Protein AF-A0A659UDU0-F1 (afdb_monomer_lite)

Sequence (108 aa):
TPIWVFDALGISHSFKQGLAITVGGIAGVACFVGIALLAHRRLFDARIRNTSAPGDIAILLLLWLQLTLGLSTIFVSLGHMDGHEMVKFMNWAQGILTLQPAAAAYVA

Radius of gyration: 18.27 Å; chains: 1; bounding box: 45×29×44 Å

pLDDT: mean 84.99, std 10.26, range [52.53, 96.44]

Secondary structure (DSSP, 8-state):
--HHHHHHTT--HHHHHHHIIIIIHHHHHHHHHHHHHHHHHHHH-HHHHTT--HHHHHHHHHHHHHHHHHHHHHHHHHH-TTSHHHHHHHHHHHHHHTT-TTGGGG--

Structure (mmCIF, N/CA/C/O backbone):
data_AF-A0A659UDU0-F1
#
_entry.id   AF-A0A659UDU0-F1
#
loop_
_atom_site.group_PDB
_atom_site.id
_atom_site.type_symbol
_atom_site.label_atom_id
_atom_site.label_alt_id
_atom_site.label_comp_id
_atom_site.label_asym_id
_atom_site.label_entity_id
_atom_site.label_seq_id
_atom_site.pdbx_PDB_ins_code
_atom_site.Cartn_x
_atom_site.Cartn_y
_atom_site.Cartn_z
_atom_site.occupancy
_atom_site.B_iso_or_equiv
_atom_site.auth_seq_id
_atom_site.auth_comp_id
_atom_site.auth_asym_id
_atom_site.auth_atom_id
_atom_site.pdbx_PDB_model_num
ATOM 1 N N . THR A 1 1 ? 13.989 -1.019 -4.941 1.00 52.53 1 THR A N 1
ATOM 2 C CA . THR A 1 1 ? 15.219 -1.822 -5.108 1.00 52.53 1 THR A CA 1
ATOM 3 C C . THR A 1 1 ? 16.101 -1.192 -6.173 1.00 52.53 1 THR A C 1
ATOM 5 O O . THR A 1 1 ? 15.521 -0.683 -7.126 1.00 52.53 1 THR A O 1
ATOM 8 N N . PRO A 1 2 ? 17.441 -1.218 -6.062 1.00 60.62 2 PRO A N 1
ATOM 9 C CA . PRO A 1 2 ? 18.314 -0.587 -7.055 1.00 60.62 2 PRO A CA 1
ATOM 10 C C . PRO A 1 2 ? 18.115 -1.227 -8.434 1.00 60.62 2 PRO A C 1
ATOM 12 O O . PRO A 1 2 ? 18.066 -2.452 -8.532 1.00 60.62 2 PRO A O 1
ATOM 15 N N . ILE A 1 3 ? 17.956 -0.411 -9.477 1.00 63.97 3 ILE A N 1
ATOM 16 C CA . ILE A 1 3 ? 17.634 -0.879 -10.840 1.00 63.97 3 ILE A CA 1
ATOM 17 C C . ILE A 1 3 ? 18.787 -1.723 -11.407 1.00 63.97 3 ILE A C 1
ATOM 19 O O . ILE A 1 3 ? 18.560 -2.838 -11.872 1.00 63.97 3 ILE A O 1
ATOM 23 N N . TRP A 1 4 ? 20.027 -1.271 -11.187 1.00 65.38 4 TRP A N 1
ATOM 24 C CA . TRP A 1 4 ? 21.254 -1.926 -11.653 1.00 65.38 4 TRP A CA 1
ATOM 25 C C . TRP A 1 4 ? 21.413 -3.383 -11.193 1.00 65.38 4 TRP A C 1
ATOM 27 O O . TRP A 1 4 ? 21.969 -4.193 -11.927 1.00 65.38 4 TRP A O 1
ATOM 37 N N . VAL A 1 5 ? 20.908 -3.744 -10.005 1.00 63.19 5 VAL A N 1
ATOM 38 C CA . VAL A 1 5 ? 21.003 -5.122 -9.481 1.00 63.19 5 VAL A CA 1
ATOM 39 C C . VAL A 1 5 ? 20.197 -6.088 -10.344 1.00 63.19 5 VAL A C 1
ATOM 41 O O . VAL A 1 5 ? 20.579 -7.239 -10.509 1.00 63.19 5 VAL A O 1
ATOM 44 N N . PHE A 1 6 ? 19.073 -5.638 -10.894 1.00 60.75 6 PHE A N 1
ATOM 45 C CA . PHE A 1 6 ? 18.176 -6.504 -11.655 1.00 60.75 6 PHE A CA 1
ATOM 46 C C . PHE A 1 6 ? 18.497 -6.532 -13.138 1.00 60.75 6 PHE A C 1
ATOM 48 O O . PHE A 1 6 ? 18.375 -7.598 -13.739 1.00 60.75 6 PHE A O 1
ATOM 55 N N . ASP A 1 7 ? 18.997 -5.420 -13.676 1.00 61.19 7 ASP A N 1
ATOM 56 C CA . ASP A 1 7 ? 19.595 -5.393 -15.010 1.00 61.19 7 ASP A CA 1
ATOM 57 C C . ASP A 1 7 ? 20.815 -6.322 -15.069 1.00 61.19 7 ASP A C 1
ATOM 59 O O . ASP A 1 7 ? 20.949 -7.109 -16.003 1.00 61.19 7 ASP A O 1
ATOM 63 N N . ALA A 1 8 ? 21.645 -6.334 -14.017 1.00 61.56 8 ALA A N 1
ATOM 64 C CA . ALA A 1 8 ? 22.782 -7.249 -13.899 1.00 61.56 8 ALA A CA 1
ATOM 65 C C . ALA A 1 8 ? 22.374 -8.732 -13.775 1.00 61.56 8 ALA A C 1
ATOM 67 O O . ALA A 1 8 ? 23.147 -9.612 -14.146 1.00 61.56 8 ALA A O 1
ATOM 68 N N . LEU A 1 9 ? 21.168 -9.016 -13.269 1.00 60.38 9 LEU A N 1
ATOM 69 C CA . LEU A 1 9 ? 20.610 -10.369 -13.145 1.00 60.38 9 LEU A CA 1
ATOM 70 C C . LEU A 1 9 ? 19.769 -10.794 -14.364 1.00 60.38 9 LEU A C 1
ATOM 72 O O . LEU A 1 9 ? 19.220 -11.894 -14.363 1.00 60.38 9 LEU A O 1
ATOM 76 N N . GLY A 1 10 ? 19.637 -9.942 -15.389 1.00 61.75 10 GLY A N 1
ATOM 77 C CA . GLY A 1 10 ? 18.852 -10.232 -16.594 1.00 61.75 10 GLY A CA 1
ATOM 78 C C . GLY A 1 10 ? 17.335 -10.287 -16.367 1.00 61.75 10 GLY A C 1
ATOM 79 O O . GLY A 1 10 ? 16.605 -10.849 -17.184 1.00 61.75 10 GLY A O 1
ATOM 80 N N . ILE A 1 11 ? 16.836 -9.726 -15.261 1.00 69.12 11 ILE A N 1
ATOM 81 C CA . ILE A 1 11 ? 15.405 -9.725 -14.939 1.00 69.12 11 ILE A CA 1
ATOM 82 C C . ILE A 1 11 ? 14.753 -8.518 -15.611 1.00 69.12 11 ILE A C 1
ATOM 84 O O . ILE A 1 11 ? 14.918 -7.385 -15.160 1.00 69.12 11 ILE A O 1
ATOM 88 N N . SER A 1 12 ? 13.961 -8.770 -16.654 1.00 71.81 12 SER A N 1
ATOM 89 C CA . SER A 1 12 ? 13.251 -7.715 -17.380 1.00 71.81 12 SER A CA 1
ATOM 90 C C . SER A 1 12 ? 12.249 -6.964 -16.493 1.00 71.81 12 SER A C 1
ATOM 92 O O . SER A 1 12 ? 11.578 -7.534 -15.623 1.00 71.81 12 SER A O 1
ATOM 94 N N . HIS A 1 13 ? 12.105 -5.661 -16.743 1.00 69.94 13 HIS A N 1
ATOM 95 C CA . HIS A 1 13 ? 11.124 -4.809 -16.066 1.00 69.94 13 HIS A CA 1
ATOM 96 C C . HIS A 1 13 ? 9.688 -5.324 -16.246 1.00 69.94 13 HIS A C 1
ATOM 98 O O . HIS A 1 13 ? 8.924 -5.361 -15.280 1.00 69.94 13 HIS A O 1
ATOM 104 N N . SER A 1 14 ? 9.354 -5.830 -17.436 1.00 71.38 14 SER A N 1
ATOM 105 C CA . SER A 1 14 ? 8.048 -6.427 -17.730 1.00 71.38 14 SER A CA 1
ATOM 106 C C . SER A 1 14 ? 7.756 -7.672 -16.886 1.00 71.38 14 SER A C 1
ATOM 108 O O . SER A 1 14 ? 6.623 -7.851 -16.442 1.00 71.38 14 SER A O 1
ATOM 110 N N . PHE A 1 15 ? 8.762 -8.506 -16.587 1.00 76.50 15 PHE A N 1
ATOM 111 C CA . PHE A 1 15 ? 8.577 -9.667 -15.708 1.00 76.50 15 PHE A CA 1
ATOM 112 C C . PHE A 1 15 ? 8.228 -9.246 -14.276 1.00 76.50 15 PHE A C 1
ATOM 114 O O . PHE A 1 15 ? 7.283 -9.765 -13.678 1.00 76.50 15 PHE A O 1
ATOM 121 N N . LYS A 1 16 ? 8.940 -8.253 -13.733 1.00 71.25 16 LYS A N 1
ATOM 122 C CA . LYS A 1 16 ? 8.636 -7.712 -12.400 1.00 71.25 16 LYS A CA 1
ATOM 123 C C . LYS A 1 16 ? 7.262 -7.074 -12.327 1.00 71.25 16 LYS A C 1
ATOM 125 O O . LYS A 1 16 ? 6.553 -7.282 -11.346 1.00 71.25 16 LYS A O 1
ATOM 130 N N . GLN A 1 17 ? 6.904 -6.298 -13.344 1.00 74.81 17 GLN A N 1
ATOM 131 C CA . GLN A 1 17 ? 5.606 -5.648 -13.403 1.00 74.81 17 GLN A CA 1
ATOM 132 C C . GLN A 1 17 ? 4.480 -6.684 -13.485 1.00 74.81 17 GLN A C 1
ATOM 134 O O . GLN A 1 17 ? 3.510 -6.580 -12.740 1.00 74.81 17 GLN A O 1
ATOM 139 N N . GLY A 1 18 ? 4.639 -7.735 -14.295 1.00 81.69 18 GLY A N 1
ATOM 140 C CA . GLY A 1 18 ? 3.679 -8.839 -14.367 1.00 81.69 18 GLY A CA 1
ATOM 141 C C . GLY A 1 18 ? 3.502 -9.568 -13.030 1.00 81.69 18 GLY A C 1
ATOM 142 O O . GLY A 1 18 ? 2.372 -9.843 -12.616 1.00 81.69 18 GLY A O 1
ATOM 143 N N . LEU A 1 19 ? 4.599 -9.819 -12.308 1.00 85.31 19 LEU A N 1
ATOM 144 C CA . LEU A 1 19 ? 4.551 -10.421 -10.973 1.00 85.31 19 LEU A CA 1
ATOM 145 C C . LEU A 1 19 ? 3.860 -9.500 -9.959 1.00 85.31 19 LEU A C 1
ATOM 147 O O . LEU A 1 19 ? 3.011 -9.964 -9.198 1.00 85.31 19 LEU A O 1
ATOM 151 N N . ALA A 1 20 ? 4.179 -8.204 -9.972 1.00 84.00 20 ALA A N 1
ATOM 152 C CA . ALA A 1 20 ? 3.568 -7.213 -9.090 1.00 84.00 20 ALA A CA 1
ATOM 153 C C . ALA A 1 20 ? 2.057 -7.081 -9.332 1.00 84.00 20 ALA A C 1
ATOM 155 O O . ALA A 1 20 ? 1.289 -7.079 -8.374 1.00 84.00 20 ALA A O 1
ATOM 156 N N . ILE A 1 21 ? 1.623 -7.043 -10.594 1.00 86.44 21 ILE A N 1
ATOM 157 C CA . ILE A 1 21 ? 0.202 -6.985 -10.956 1.00 86.44 21 ILE A CA 1
ATOM 158 C C . ILE A 1 21 ? -0.524 -8.254 -10.503 1.00 86.44 21 ILE A C 1
ATOM 160 O O . ILE A 1 21 ? -1.585 -8.170 -9.893 1.00 86.44 21 ILE A O 1
ATOM 164 N N . THR A 1 22 ? 0.049 -9.431 -10.762 1.00 88.19 22 THR A N 1
ATOM 165 C CA . THR A 1 22 ? -0.640 -10.701 -10.499 1.00 88.19 22 THR A CA 1
ATOM 166 C C . THR A 1 22 ? -0.671 -11.020 -9.006 1.00 88.19 22 THR A C 1
ATOM 168 O O . THR A 1 22 ? -1.739 -11.129 -8.406 1.00 88.19 22 THR A O 1
ATOM 171 N N . VAL A 1 23 ? 0.503 -11.142 -8.380 1.00 91.19 23 VAL A N 1
ATOM 172 C CA . VAL A 1 23 ? 0.614 -11.526 -6.966 1.00 91.19 23 VAL A CA 1
ATOM 173 C C . VAL A 1 23 ? 0.130 -10.389 -6.071 1.00 91.19 23 VAL A C 1
ATOM 175 O O . VAL A 1 23 ? -0.651 -10.620 -5.147 1.00 91.19 23 VAL A O 1
ATOM 178 N N . GLY A 1 24 ? 0.549 -9.156 -6.369 1.00 89.31 24 GLY A N 1
ATOM 179 C CA . GLY A 1 24 ? 0.113 -7.9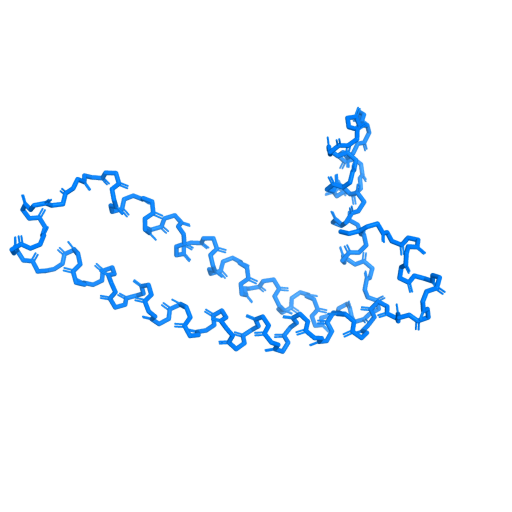71 -5.633 1.00 89.31 24 GLY A CA 1
ATOM 180 C C . GLY A 1 24 ? -1.378 -7.693 -5.810 1.00 89.31 24 GLY A C 1
ATOM 181 O O . GLY A 1 24 ? -2.037 -7.355 -4.832 1.00 89.31 24 GLY A O 1
ATOM 182 N N . GLY A 1 25 ? -1.939 -7.917 -7.002 1.00 90.19 25 GLY A N 1
ATOM 183 C CA . GLY A 1 25 ? -3.376 -7.792 -7.250 1.00 90.19 25 GLY A CA 1
ATOM 184 C C . GLY A 1 25 ? -4.203 -8.793 -6.443 1.00 90.19 25 GLY A C 1
ATOM 185 O O . GLY A 1 25 ? -5.125 -8.388 -5.737 1.00 90.19 25 GLY A O 1
ATOM 186 N N . ILE A 1 26 ? -3.84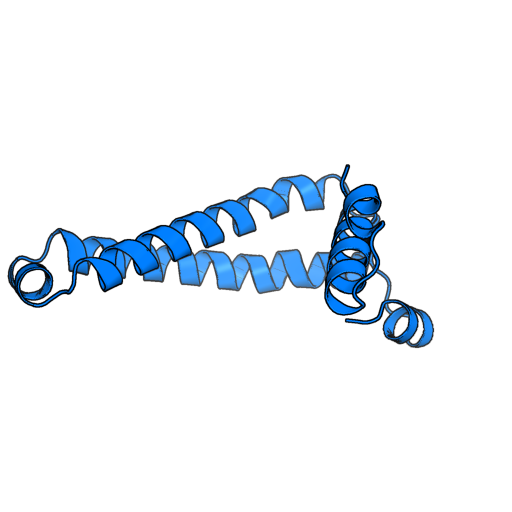8 -10.085 -6.468 1.00 93.94 26 ILE A N 1
ATOM 187 C CA . ILE A 1 26 ? -4.553 -11.126 -5.693 1.00 93.94 26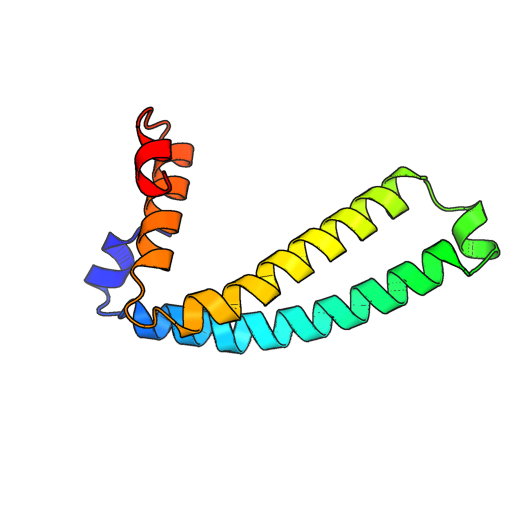 ILE A CA 1
ATOM 188 C C . ILE A 1 26 ? -4.494 -10.819 -4.191 1.00 93.94 26 ILE A C 1
ATOM 190 O O . ILE A 1 26 ? -5.525 -10.807 -3.513 1.00 93.94 26 ILE A O 1
ATOM 194 N N . ALA A 1 27 ? -3.297 -10.531 -3.670 1.00 93.75 27 ALA A N 1
ATOM 195 C CA . ALA A 1 27 ? -3.119 -10.180 -2.264 1.00 93.75 27 ALA A CA 1
ATOM 196 C C . ALA A 1 27 ? -3.869 -8.888 -1.896 1.00 93.75 27 ALA A C 1
ATOM 198 O O . ALA A 1 27 ? -4.487 -8.808 -0.833 1.00 93.75 27 ALA A O 1
ATOM 199 N N . GLY A 1 28 ? -3.862 -7.893 -2.785 1.00 93.50 28 GLY A N 1
ATOM 200 C CA . GLY A 1 28 ? -4.555 -6.625 -2.602 1.00 93.50 28 GLY A CA 1
ATOM 201 C C . GLY A 1 28 ? -6.074 -6.784 -2.542 1.00 93.50 28 GLY A C 1
ATOM 202 O O . GLY A 1 28 ? -6.700 -6.217 -1.652 1.00 93.50 28 GLY A O 1
ATOM 203 N N . VAL A 1 29 ? -6.671 -7.614 -3.403 1.00 94.19 29 VAL A N 1
ATOM 204 C CA . VAL A 1 29 ? -8.114 -7.916 -3.362 1.00 94.19 29 VAL A CA 1
ATOM 205 C C . VAL A 1 29 ? -8.494 -8.645 -2.071 1.00 94.19 29 VAL A C 1
ATOM 207 O O . VAL A 1 29 ? -9.467 -8.265 -1.419 1.00 94.19 29 VAL A O 1
ATOM 210 N N . ALA A 1 30 ? -7.712 -9.645 -1.650 1.00 96.12 30 ALA A N 1
ATOM 211 C CA . ALA A 1 30 ? -7.946 -10.333 -0.379 1.00 96.12 30 ALA A CA 1
ATOM 212 C C . ALA A 1 30 ? -7.877 -9.360 0.816 1.00 96.12 30 ALA A C 1
ATOM 214 O O . ALA A 1 30 ? -8.745 -9.374 1.692 1.00 96.12 30 ALA A O 1
ATOM 215 N N . CYS A 1 31 ? -6.884 -8.464 0.818 1.00 95.38 31 CYS A N 1
ATOM 216 C CA . CYS A 1 31 ? -6.744 -7.411 1.821 1.00 95.38 31 CYS A CA 1
ATOM 217 C C . CYS A 1 31 ? -7.930 -6.433 1.795 1.00 95.38 31 CYS A C 1
ATOM 219 O O . CYS A 1 31 ? -8.448 -6.063 2.847 1.00 95.38 31 CYS A O 1
ATOM 221 N N . PHE A 1 32 ? -8.417 -6.065 0.607 1.00 94.88 32 PHE A N 1
ATOM 222 C CA . PHE A 1 32 ? -9.526 -5.126 0.438 1.00 94.88 32 PHE A CA 1
ATOM 223 C C . PHE A 1 32 ? -10.810 -5.664 1.064 1.00 94.88 32 PHE A C 1
ATOM 225 O O . PHE A 1 32 ? -11.468 -4.958 1.830 1.00 94.88 32 PHE A O 1
ATOM 232 N N . VAL A 1 33 ? -11.126 -6.935 0.805 1.00 96.44 33 VAL A N 1
ATOM 233 C CA . VAL A 1 33 ? -12.265 -7.619 1.430 1.00 96.44 33 VAL A CA 1
ATOM 234 C C . VAL A 1 33 ? -12.091 -7.674 2.951 1.00 96.44 33 VAL A C 1
ATOM 236 O O . VAL A 1 33 ? -13.019 -7.340 3.688 1.00 96.44 33 VAL A O 1
ATOM 239 N N . GLY A 1 34 ? -10.898 -8.027 3.439 1.00 96.06 34 GLY A N 1
ATOM 240 C CA . GLY A 1 34 ? -10.603 -8.074 4.873 1.00 96.06 34 GLY A CA 1
ATOM 241 C C . GLY A 1 34 ? -10.793 -6.725 5.574 1.00 96.06 34 GLY A C 1
ATOM 242 O O . GLY A 1 34 ? -11.462 -6.653 6.607 1.00 96.06 34 GLY A O 1
ATOM 243 N N . ILE A 1 35 ? -10.262 -5.642 4.999 1.00 94.50 35 ILE A N 1
ATOM 244 C CA . ILE A 1 35 ? -10.409 -4.290 5.550 1.00 94.50 35 ILE A CA 1
ATOM 245 C C . ILE A 1 35 ? -11.869 -3.836 5.498 1.00 94.50 35 ILE A C 1
ATOM 247 O O . ILE A 1 35 ? -12.346 -3.277 6.482 1.00 94.50 35 ILE A O 1
ATOM 251 N N . ALA A 1 36 ? -12.605 -4.116 4.419 1.00 94.00 36 ALA A N 1
ATOM 252 C CA . ALA A 1 36 ? -14.024 -3.773 4.326 1.00 94.00 36 ALA A CA 1
ATOM 253 C C . ALA A 1 36 ? -14.855 -4.456 5.429 1.00 94.00 36 ALA A C 1
ATOM 255 O O . ALA A 1 36 ? -15.673 -3.807 6.085 1.00 94.00 36 ALA A O 1
ATOM 256 N N . LEU A 1 37 ? -14.598 -5.741 5.703 1.00 94.94 37 LEU A N 1
ATOM 257 C CA . LEU A 1 37 ? -15.254 -6.477 6.790 1.00 94.94 37 LEU A CA 1
ATOM 258 C C . LEU A 1 37 ? -14.886 -5.911 8.170 1.00 94.94 37 LEU A C 1
ATOM 260 O O . LEU A 1 37 ? -15.758 -5.745 9.026 1.00 94.94 37 LEU A O 1
ATOM 264 N N . LEU A 1 38 ? -13.612 -5.572 8.394 1.00 94.00 38 LEU A N 1
ATOM 265 C CA . LEU A 1 38 ? -13.159 -4.948 9.641 1.00 94.00 38 LEU A CA 1
ATOM 266 C C . LEU A 1 38 ? -13.740 -3.541 9.835 1.00 94.00 38 LEU A C 1
ATOM 268 O O . LEU A 1 38 ? -14.127 -3.202 10.955 1.00 94.00 38 LEU A O 1
ATOM 272 N N . ALA A 1 39 ? -13.833 -2.744 8.767 1.00 92.38 39 ALA A N 1
ATOM 273 C CA . ALA A 1 39 ? -14.442 -1.417 8.771 1.00 92.38 39 ALA A CA 1
ATOM 274 C C . ALA A 1 39 ? -15.918 -1.509 9.145 1.00 92.38 39 ALA A C 1
ATOM 276 O O . ALA A 1 39 ? -16.360 -0.836 10.076 1.00 92.38 39 ALA A O 1
ATOM 277 N N . HIS A 1 40 ? -16.656 -2.406 8.483 1.00 92.56 40 HIS A N 1
ATOM 278 C CA . HIS A 1 40 ? -18.052 -2.670 8.802 1.00 92.56 40 HIS A CA 1
ATOM 279 C C . HIS A 1 40 ? -18.207 -3.061 10.280 1.00 92.56 40 HIS A C 1
ATOM 281 O O . HIS A 1 40 ? -19.006 -2.476 11.011 1.00 92.56 40 HIS A O 1
ATOM 287 N N . ARG A 1 41 ? -17.368 -3.984 10.766 1.00 93.50 41 ARG A N 1
ATOM 288 C CA . ARG A 1 41 ? -17.389 -4.405 12.170 1.00 93.50 41 ARG A CA 1
ATOM 289 C C . ARG A 1 41 ? -17.106 -3.251 13.138 1.00 93.50 41 ARG A C 1
ATOM 291 O O . ARG A 1 41 ? -17.783 -3.140 14.149 1.00 93.50 41 ARG A O 1
ATOM 298 N N . ARG A 1 42 ? -16.125 -2.387 12.863 1.00 91.94 42 ARG A N 1
ATOM 299 C CA . ARG A 1 42 ? -15.758 -1.280 13.769 1.00 91.94 42 ARG A CA 1
ATOM 300 C C . ARG A 1 42 ? -16.754 -0.118 13.760 1.00 91.94 42 ARG A C 1
ATOM 302 O O . ARG A 1 42 ? -16.872 0.564 14.774 1.00 91.94 42 ARG A O 1
ATOM 309 N N . LEU A 1 43 ? -17.451 0.117 12.649 1.00 90.06 43 LEU A N 1
ATOM 310 C CA . LEU A 1 43 ? -18.379 1.242 12.505 1.00 90.06 43 LEU A CA 1
ATOM 311 C C . LEU A 1 43 ? -19.806 0.911 12.958 1.00 90.06 43 LEU A C 1
ATOM 313 O O . LEU A 1 43 ? -20.473 1.776 13.531 1.00 90.06 43 LEU A O 1
ATOM 317 N N . PHE A 1 44 ? -20.268 -0.318 12.710 1.00 90.94 44 PHE A N 1
ATOM 318 C CA . PHE A 1 44 ? -21.672 -0.693 12.906 1.00 90.94 44 PHE A CA 1
ATOM 319 C C . PHE A 1 44 ? -21.923 -1.568 14.139 1.00 90.94 44 PHE A C 1
ATOM 321 O O . PHE A 1 44 ? -23.041 -1.572 14.650 1.00 90.94 44 PHE A O 1
ATOM 328 N N . ASP A 1 45 ? -20.913 -2.264 14.671 1.00 91.88 45 ASP A N 1
ATOM 329 C CA . ASP A 1 45 ? -21.066 -2.999 15.929 1.00 91.88 45 ASP A CA 1
ATOM 330 C C . ASP A 1 45 ? -20.928 -2.041 17.124 1.00 91.88 45 ASP A C 1
ATOM 332 O O . ASP A 1 45 ? -19.838 -1.542 17.427 1.00 91.88 45 ASP A O 1
ATOM 336 N N . ALA A 1 46 ? -22.040 -1.794 17.823 1.00 88.12 46 ALA A N 1
ATOM 337 C CA . ALA A 1 46 ? -22.104 -0.882 18.963 1.00 88.12 46 ALA A CA 1
ATOM 338 C C . ALA A 1 46 ? -21.111 -1.248 20.080 1.00 88.12 46 ALA A C 1
ATOM 340 O O . ALA A 1 46 ? -20.550 -0.357 20.721 1.00 88.12 46 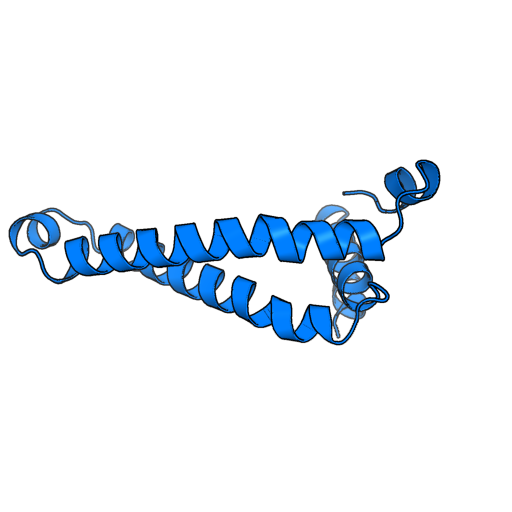ALA A O 1
ATOM 341 N N . ARG A 1 47 ? -20.839 -2.544 20.294 1.00 90.50 47 ARG A N 1
ATOM 342 C CA . ARG A 1 47 ? -19.911 -2.991 21.340 1.00 90.50 47 ARG A CA 1
ATOM 343 C C . ARG A 1 47 ? -18.479 -2.585 21.014 1.00 90.50 47 ARG A C 1
ATOM 345 O O . ARG A 1 47 ? -17.758 -2.128 21.893 1.00 90.50 47 ARG A O 1
ATOM 352 N N . ILE A 1 48 ? -18.082 -2.739 19.754 1.00 88.62 48 ILE A N 1
ATOM 353 C CA . ILE A 1 48 ? -16.718 -2.465 19.289 1.00 88.62 48 ILE A CA 1
ATOM 354 C C . ILE A 1 48 ? -16.507 -0.969 19.093 1.00 88.62 48 ILE A C 1
ATOM 356 O O . ILE A 1 48 ? -15.440 -0.452 19.426 1.00 88.62 48 ILE A O 1
ATOM 360 N N . ARG A 1 49 ? -17.520 -0.257 18.594 1.00 87.56 49 ARG A N 1
ATOM 361 C CA . ARG A 1 49 ? -17.462 1.194 18.415 1.00 87.56 49 ARG A CA 1
ATOM 362 C C . ARG A 1 49 ? -17.262 1.922 19.744 1.00 87.56 49 ARG A C 1
ATOM 364 O O . ARG A 1 49 ? -16.441 2.829 19.804 1.00 87.56 49 ARG A O 1
ATOM 371 N N . ASN A 1 50 ? -17.938 1.485 20.809 1.00 88.62 50 ASN A N 1
ATOM 372 C CA . ASN A 1 50 ? -17.822 2.097 22.137 1.00 88.62 50 ASN A CA 1
ATOM 373 C C . ASN A 1 50 ? -16.442 1.905 22.790 1.00 88.62 50 ASN A C 1
ATOM 375 O O . ASN A 1 50 ? -16.080 2.676 23.673 1.00 88.62 50 ASN A O 1
ATOM 379 N N . THR A 1 51 ? -15.670 0.901 22.367 1.00 91.38 51 THR A N 1
ATOM 380 C CA . THR A 1 51 ? -14.311 0.638 22.873 1.00 91.38 51 THR A CA 1
ATOM 381 C C . THR A 1 51 ? -13.210 1.039 21.889 1.00 91.38 51 THR A C 1
ATOM 383 O O . THR A 1 51 ? -12.036 0.833 22.180 1.00 91.38 51 THR A O 1
ATOM 386 N N . SER A 1 52 ? -13.560 1.547 20.703 1.00 87.00 52 SER A N 1
ATOM 387 C CA . SER A 1 52 ? -12.590 1.913 19.667 1.00 87.00 52 SER A CA 1
ATOM 388 C C . SER A 1 52 ? -12.150 3.364 19.817 1.00 87.00 52 SER A C 1
ATOM 390 O O . SER A 1 52 ? -12.977 4.261 19.977 1.00 87.00 52 SER A O 1
ATOM 392 N N . ALA A 1 53 ? -10.847 3.613 19.682 1.00 92.44 53 ALA A N 1
ATOM 393 C CA . ALA A 1 53 ? -10.340 4.972 19.557 1.00 92.44 53 ALA A CA 1
ATOM 394 C C . ALA A 1 53 ? -10.698 5.551 18.170 1.00 92.44 53 ALA A C 1
ATOM 396 O O . ALA A 1 53 ? -10.618 4.828 17.172 1.00 92.44 53 ALA A O 1
ATOM 397 N N . PRO A 1 54 ? -11.012 6.856 18.051 1.00 89.00 54 PRO A N 1
ATOM 398 C CA . PRO A 1 54 ? -11.228 7.495 16.749 1.00 89.00 54 PRO A CA 1
ATOM 399 C C . PRO A 1 54 ? -10.039 7.327 15.788 1.00 89.00 54 PRO A C 1
ATOM 401 O O . PRO A 1 54 ? -10.235 7.181 14.583 1.00 89.00 54 PRO A O 1
ATOM 404 N N . GLY A 1 55 ? -8.813 7.282 16.326 1.00 92.81 55 GLY A N 1
ATOM 405 C CA . GLY A 1 55 ? -7.587 7.049 15.558 1.00 92.81 55 GLY A CA 1
ATOM 406 C C . GLY A 1 55 ? -7.545 5.683 14.867 1.00 92.81 55 GLY A C 1
ATOM 407 O O . GLY A 1 55 ? -7.132 5.611 13.713 1.00 92.81 55 GLY A O 1
ATOM 408 N N . ASP A 1 56 ? -8.050 4.625 15.511 1.00 91.00 56 ASP A N 1
ATOM 409 C CA . ASP A 1 56 ? -8.116 3.280 14.920 1.00 91.00 56 ASP A CA 1
ATOM 410 C C . ASP A 1 56 ? -9.024 3.246 13.689 1.00 91.00 56 ASP A C 1
ATOM 412 O O . ASP A 1 56 ? -8.749 2.550 12.713 1.00 91.00 56 ASP A O 1
ATOM 416 N N . ILE A 1 57 ? -10.135 3.981 13.744 1.00 91.00 57 ILE A N 1
ATOM 417 C CA . ILE A 1 57 ? -11.087 4.071 12.637 1.00 91.00 57 ILE A CA 1
ATOM 418 C C . ILE A 1 57 ? -10.474 4.910 11.514 1.00 91.00 57 ILE A C 1
ATOM 420 O O . ILE A 1 57 ? -10.522 4.505 10.354 1.00 91.00 57 ILE A O 1
ATOM 424 N N . ALA A 1 58 ? -9.847 6.039 11.854 1.00 93.56 58 ALA A N 1
ATOM 425 C CA . ALA A 1 58 ? -9.198 6.912 10.884 1.00 93.56 58 ALA A CA 1
ATOM 426 C C . ALA A 1 58 ? -8.082 6.190 10.113 1.00 93.56 58 ALA A C 1
ATOM 428 O O . ALA A 1 58 ? -8.092 6.200 8.883 1.00 93.56 58 ALA A O 1
ATOM 429 N N . ILE A 1 59 ? -7.157 5.508 10.802 1.00 95.25 59 ILE A N 1
ATOM 430 C CA . ILE A 1 59 ? -6.065 4.787 10.133 1.00 95.25 59 ILE A CA 1
ATOM 431 C C . ILE A 1 59 ? -6.588 3.633 9.277 1.00 95.25 59 ILE A C 1
ATOM 433 O O . ILE A 1 59 ? -6.086 3.406 8.180 1.00 95.25 59 ILE A O 1
ATOM 437 N N . LEU A 1 60 ? -7.634 2.938 9.732 1.00 93.88 60 LEU A N 1
ATOM 438 C CA . LEU A 1 60 ? -8.242 1.850 8.975 1.00 93.88 60 LEU A CA 1
ATOM 439 C C . LEU A 1 60 ? -8.862 2.351 7.662 1.00 93.88 60 LEU A C 1
ATOM 441 O O . LEU A 1 60 ? -8.660 1.733 6.617 1.00 93.88 60 LEU A O 1
ATOM 445 N N . LEU A 1 61 ? -9.556 3.492 7.691 1.00 92.50 61 LEU A N 1
ATOM 446 C CA . LEU A 1 61 ? -10.100 4.123 6.487 1.00 92.50 61 LEU A CA 1
ATOM 447 C C . LEU A 1 61 ? -8.999 4.667 5.564 1.00 92.50 61 LEU A C 1
ATOM 449 O O . LEU A 1 61 ? -9.112 4.529 4.348 1.00 92.50 61 LEU A O 1
ATOM 453 N N . LEU A 1 62 ? -7.916 5.225 6.115 1.00 95.31 62 LEU A N 1
ATOM 454 C CA . LEU A 1 62 ? -6.759 5.670 5.327 1.00 95.31 62 LEU A CA 1
ATOM 455 C C . LEU A 1 62 ? -6.062 4.502 4.621 1.00 95.31 62 LEU A C 1
ATOM 457 O O . LEU A 1 62 ? -5.739 4.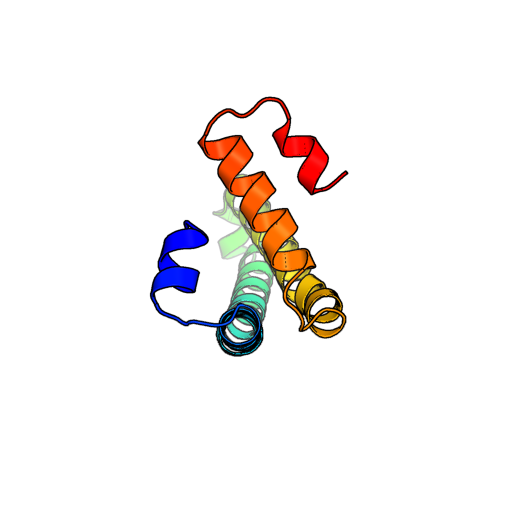608 3.440 1.00 95.31 62 LEU A O 1
ATOM 461 N N . LEU A 1 63 ? -5.867 3.373 5.309 1.00 94.88 63 LEU A N 1
ATOM 462 C CA . LEU A 1 63 ? -5.312 2.158 4.709 1.00 94.88 63 LEU A CA 1
ATOM 463 C C . LEU A 1 63 ? -6.226 1.604 3.613 1.00 94.88 63 LEU A C 1
ATOM 465 O O . LEU A 1 63 ? -5.738 1.186 2.565 1.00 94.88 63 LEU A O 1
ATOM 469 N N . TRP A 1 64 ? -7.542 1.636 3.828 1.00 93.56 64 TRP A N 1
ATOM 470 C CA . TRP A 1 64 ? -8.513 1.230 2.815 1.00 93.56 64 TRP A CA 1
ATOM 471 C C . TRP A 1 64 ? -8.447 2.120 1.567 1.00 93.56 64 TRP A C 1
ATOM 473 O O . TRP A 1 64 ? -8.398 1.612 0.445 1.00 93.56 64 TRP A O 1
ATOM 483 N N . LEU A 1 65 ? -8.374 3.441 1.753 1.00 95.00 65 LEU A N 1
ATOM 484 C CA . LEU A 1 65 ? -8.209 4.399 0.662 1.00 95.00 65 LEU A CA 1
ATOM 485 C C . LEU A 1 65 ? -6.898 4.155 -0.097 1.00 95.00 65 LEU A C 1
ATOM 487 O O . LEU A 1 65 ? -6.916 4.029 -1.319 1.00 95.00 65 LEU A O 1
ATOM 491 N N . GLN A 1 66 ? -5.778 4.017 0.618 1.00 95.75 66 GLN A N 1
ATOM 492 C CA . GLN A 1 66 ? -4.466 3.751 0.025 1.00 95.75 66 GLN A CA 1
ATOM 493 C C . GLN A 1 66 ? -4.449 2.443 -0.772 1.00 95.75 66 GLN A C 1
ATOM 495 O O . GLN A 1 66 ? -3.885 2.391 -1.862 1.00 95.75 66 GLN A O 1
ATOM 500 N N . LEU A 1 67 ? -5.084 1.389 -0.256 1.00 94.00 67 LEU A N 1
ATOM 501 C CA . LEU A 1 67 ? -5.207 0.117 -0.961 1.00 94.00 67 LEU A CA 1
ATOM 502 C C . LEU A 1 67 ? -6.053 0.253 -2.230 1.00 94.00 67 LEU A C 1
ATOM 504 O O . LEU A 1 67 ? -5.690 -0.289 -3.268 1.00 94.00 67 LEU A O 1
ATOM 508 N N . THR A 1 68 ? -7.154 1.002 -2.161 1.00 93.38 68 THR A N 1
ATOM 509 C CA . THR A 1 68 ? -8.018 1.272 -3.319 1.00 93.38 68 THR A CA 1
ATOM 510 C C . THR A 1 68 ? -7.251 2.012 -4.413 1.00 93.38 68 THR A C 1
ATOM 512 O O . THR A 1 68 ? -7.312 1.620 -5.576 1.00 93.38 68 THR A O 1
ATOM 515 N N . LEU A 1 69 ? -6.480 3.039 -4.036 1.00 93.75 69 LEU A N 1
ATOM 516 C CA . LEU A 1 69 ? -5.593 3.760 -4.950 1.00 93.75 69 LEU A CA 1
ATOM 517 C C . LEU A 1 69 ? -4.503 2.839 -5.519 1.00 93.75 69 LEU A C 1
ATOM 519 O O . LEU A 1 69 ? -4.238 2.862 -6.713 1.00 93.75 69 LEU A O 1
ATOM 523 N N . GLY A 1 70 ? -3.897 1.984 -4.695 1.00 91.88 70 GLY A N 1
ATOM 524 C CA . GLY A 1 70 ? -2.889 1.024 -5.152 1.00 91.88 70 GLY A CA 1
ATOM 525 C C . GLY A 1 70 ? -3.437 -0.045 -6.106 1.00 91.88 70 GLY A C 1
ATOM 526 O O . GLY A 1 70 ? -2.724 -0.495 -6.993 1.00 91.88 70 GLY A O 1
ATOM 527 N N . LEU A 1 71 ? -4.700 -0.450 -5.959 1.00 91.06 71 LEU A N 1
ATOM 528 C CA . LEU A 1 71 ? -5.353 -1.367 -6.896 1.00 91.06 71 LEU A CA 1
ATOM 529 C C . LEU A 1 71 ? -5.764 -0.663 -8.195 1.00 91.06 71 LEU A C 1
ATOM 531 O O . LEU A 1 71 ? -5.686 -1.268 -9.261 1.00 91.06 71 LEU A O 1
ATOM 535 N N . SER A 1 72 ? -6.174 0.608 -8.142 1.00 90.44 72 SER A N 1
ATOM 536 C CA . SER A 1 72 ? -6.562 1.349 -9.348 1.00 90.44 72 SER A CA 1
ATOM 537 C C . SER A 1 72 ? -5.374 1.652 -10.269 1.00 90.44 72 SER A C 1
ATOM 539 O O . SER A 1 72 ? -5.544 1.687 -11.489 1.00 90.44 72 SER A O 1
ATOM 541 N N . THR A 1 73 ? -4.156 1.783 -9.732 1.00 88.56 73 THR A N 1
ATOM 542 C CA . THR A 1 73 ? -2.945 1.963 -10.554 1.00 88.56 73 THR A CA 1
ATOM 543 C C . THR A 1 73 ? -2.621 0.744 -11.417 1.00 88.56 73 THR A C 1
ATOM 545 O O . THR A 1 73 ? -1.960 0.908 -12.442 1.00 88.56 73 THR A O 1
ATOM 548 N N . ILE A 1 74 ? -3.149 -0.449 -11.100 1.00 87.50 74 ILE A N 1
ATOM 549 C CA . ILE A 1 74 ? -2.983 -1.651 -11.934 1.00 87.50 74 ILE A CA 1
ATOM 550 C C . ILE A 1 74 ? -3.485 -1.399 -13.360 1.00 87.50 74 ILE A C 1
ATOM 552 O O . ILE A 1 74 ? -2.814 -1.787 -14.314 1.00 87.50 74 ILE A O 1
ATOM 556 N N . PHE A 1 75 ? -4.614 -0.703 -13.535 1.00 85.31 75 PHE A N 1
ATOM 557 C CA . PHE A 1 75 ? -5.147 -0.389 -14.867 1.00 85.31 75 PHE A CA 1
ATOM 558 C C . PHE A 1 75 ? -4.193 0.497 -15.678 1.00 85.31 75 PHE A C 1
ATOM 560 O O . PHE A 1 75 ? -4.010 0.281 -16.874 1.00 85.31 75 PHE A O 1
ATOM 567 N N . VAL A 1 76 ? -3.539 1.455 -15.018 1.00 83.38 76 VAL A N 1
ATOM 568 C CA . VAL A 1 76 ? -2.540 2.336 -15.643 1.00 83.38 76 VAL A CA 1
ATOM 569 C C . VAL A 1 76 ? -1.274 1.553 -15.999 1.00 83.38 76 VAL A C 1
ATOM 571 O O . VAL A 1 76 ? -0.736 1.718 -17.095 1.00 83.38 76 VAL A O 1
ATOM 574 N N . SER A 1 77 ? -0.825 0.658 -15.112 1.00 80.50 77 SER A N 1
ATOM 575 C CA . SER A 1 77 ? 0.328 -0.217 -15.355 1.00 80.50 77 SER A CA 1
ATOM 576 C C . SER A 1 77 ? 0.080 -1.221 -16.483 1.00 80.50 77 SER A C 1
ATOM 578 O O . SER A 1 77 ? 1.001 -1.528 -17.234 1.00 80.50 77 SER A O 1
ATOM 580 N N . LEU A 1 78 ? -1.149 -1.710 -16.662 1.00 81.38 78 LEU A N 1
ATOM 581 C CA . LEU A 1 78 ? -1.504 -2.568 -17.800 1.00 81.38 78 LEU A CA 1
ATOM 582 C C . LEU A 1 78 ? -1.392 -1.834 -19.146 1.00 81.38 78 LEU A C 1
ATOM 584 O O . LEU A 1 78 ? -1.063 -2.464 -20.147 1.00 81.38 78 LEU A O 1
ATOM 588 N N . GLY A 1 79 ? -1.604 -0.514 -19.172 1.00 79.06 79 GLY A N 1
ATOM 589 C CA . GLY A 1 79 ? -1.403 0.316 -20.366 1.00 79.06 79 GLY A CA 1
ATOM 590 C C . GLY A 1 79 ? 0.068 0.541 -20.747 1.00 79.06 79 GLY A C 1
ATOM 591 O O . GLY A 1 79 ? 0.342 0.903 -21.886 1.00 79.06 79 GLY A O 1
ATOM 592 N N . HIS A 1 80 ? 1.006 0.296 -19.825 1.00 77.88 80 HIS A N 1
ATOM 593 C CA . HIS A 1 80 ? 2.445 0.554 -19.983 1.00 77.88 80 HIS A CA 1
ATOM 594 C C . HIS A 1 80 ? 3.268 -0.662 -19.534 1.00 77.88 80 HIS A C 1
ATOM 596 O O . HIS A 1 80 ? 4.018 -0.625 -18.555 1.00 77.88 80 HIS A O 1
ATOM 602 N N . MET A 1 81 ? 3.080 -1.793 -20.221 1.00 72.88 81 MET A N 1
ATOM 603 C CA . MET A 1 81 ? 3.768 -3.062 -19.924 1.00 72.88 81 MET A CA 1
ATOM 604 C C . MET A 1 81 ? 5.276 -3.067 -20.224 1.00 72.88 81 MET A C 1
ATOM 606 O O . MET A 1 81 ? 5.992 -3.994 -19.833 1.00 72.88 81 MET A O 1
ATOM 610 N N . ASP A 1 82 ? 5.762 -2.028 -20.890 1.00 73.12 82 ASP A N 1
ATOM 611 C CA . ASP A 1 82 ? 7.176 -1.727 -21.094 1.00 73.12 82 ASP A CA 1
ATOM 612 C C . ASP A 1 82 ? 7.894 -1.313 -19.794 1.00 73.12 82 ASP A C 1
ATOM 614 O O . ASP A 1 82 ? 9.122 -1.319 -19.737 1.00 73.12 82 ASP A O 1
ATOM 618 N N . GLY A 1 83 ? 7.151 -1.012 -18.722 1.00 68.38 83 GLY A N 1
ATOM 619 C CA . GLY A 1 83 ? 7.715 -0.708 -17.406 1.00 68.38 83 GLY A CA 1
ATOM 620 C C . GLY A 1 83 ? 8.196 0.729 -17.245 1.00 68.38 83 GLY A C 1
ATOM 621 O O . GLY A 1 83 ? 8.777 1.067 -16.212 1.00 68.38 83 GLY A O 1
ATOM 622 N N . HIS A 1 84 ? 7.934 1.592 -18.225 1.00 77.50 84 HIS A N 1
ATOM 623 C CA . HIS A 1 84 ? 8.397 2.975 -18.220 1.00 77.50 84 HIS A CA 1
ATOM 624 C C . HIS A 1 84 ? 7.867 3.767 -17.012 1.00 77.50 84 HIS A C 1
ATOM 626 O O . HIS A 1 84 ? 8.632 4.422 -16.300 1.00 77.50 84 HIS A O 1
ATOM 632 N N . GLU A 1 85 ? 6.573 3.633 -16.708 1.00 78.00 85 GLU A N 1
ATOM 633 C CA . GLU A 1 85 ? 5.950 4.274 -15.542 1.00 78.00 85 GLU A CA 1
ATOM 634 C C . GLU A 1 85 ? 6.514 3.736 -14.217 1.00 78.00 85 GLU A C 1
ATOM 636 O O . GLU A 1 85 ? 6.781 4.497 -13.286 1.00 78.00 85 GLU A O 1
ATOM 641 N N . MET A 1 86 ? 6.806 2.434 -14.147 1.00 79.62 86 MET A N 1
ATOM 642 C CA . MET A 1 86 ? 7.454 1.828 -12.981 1.00 79.62 86 MET A CA 1
ATOM 643 C C . MET A 1 86 ? 8.856 2.414 -12.751 1.00 79.62 86 MET A C 1
ATOM 645 O O . MET A 1 86 ? 9.218 2.706 -11.609 1.00 79.62 86 MET A O 1
ATOM 649 N N . VAL A 1 87 ? 9.645 2.618 -13.810 1.00 81.75 87 VAL A N 1
ATOM 650 C CA . VAL A 1 87 ? 11.011 3.157 -13.707 1.00 81.75 87 VAL A CA 1
ATOM 651 C C . VAL A 1 87 ? 11.013 4.608 -13.223 1.00 81.75 87 VAL A C 1
ATOM 653 O O . VAL A 1 87 ? 11.810 4.941 -12.344 1.00 81.75 87 VAL A O 1
ATOM 656 N N . LYS A 1 88 ? 10.092 5.454 -13.705 1.00 84.12 88 LYS A N 1
ATOM 657 C CA . LYS A 1 88 ? 9.921 6.832 -13.205 1.00 84.12 88 LYS A CA 1
ATOM 658 C C . LYS A 1 88 ? 9.684 6.866 -11.696 1.00 84.12 88 LYS A C 1
ATOM 660 O O . LYS A 1 88 ? 10.429 7.524 -10.967 1.00 84.12 88 LYS A O 1
ATOM 665 N N . PHE A 1 89 ? 8.712 6.088 -11.213 1.00 84.88 89 PHE A N 1
ATOM 666 C CA . PHE A 1 89 ? 8.419 5.985 -9.781 1.00 84.88 89 PHE A CA 1
ATOM 667 C C . PHE A 1 89 ? 9.600 5.430 -8.978 1.00 84.88 89 PHE A C 1
ATOM 669 O O . PHE A 1 89 ? 9.888 5.915 -7.883 1.00 84.88 89 PHE A O 1
ATOM 676 N N . MET A 1 90 ? 10.317 4.436 -9.509 1.00 84.56 90 MET A N 1
ATOM 677 C CA . MET A 1 90 ? 11.498 3.877 -8.850 1.00 84.56 90 MET A CA 1
ATOM 678 C C . MET A 1 90 ? 12.643 4.886 -8.734 1.00 84.56 90 MET A C 1
ATOM 680 O O . MET A 1 90 ? 13.308 4.907 -7.697 1.00 84.56 90 MET A O 1
ATOM 684 N N . ASN A 1 91 ? 12.874 5.701 -9.765 1.00 85.94 91 ASN A N 1
ATOM 685 C CA . ASN A 1 91 ? 13.895 6.748 -9.761 1.00 85.94 91 ASN A CA 1
ATOM 686 C C . ASN A 1 91 ? 13.521 7.891 -8.820 1.00 85.94 91 ASN A C 1
ATOM 688 O O . ASN A 1 91 ? 14.359 8.320 -8.032 1.00 85.94 91 ASN A O 1
ATOM 692 N N . TRP A 1 92 ? 12.256 8.313 -8.815 1.00 90.38 92 TRP A N 1
ATOM 693 C CA . TRP A 1 92 ? 11.738 9.269 -7.837 1.00 90.38 92 TRP A CA 1
ATOM 694 C C . TRP A 1 92 ? 11.937 8.778 -6.397 1.00 90.38 92 TRP A C 1
ATOM 696 O O . TRP A 1 92 ? 12.529 9.480 -5.577 1.00 90.38 92 TRP A O 1
ATOM 706 N N . ALA A 1 93 ? 11.529 7.540 -6.097 1.00 87.44 93 ALA A N 1
ATOM 707 C CA . ALA A 1 93 ? 11.656 6.965 -4.760 1.00 87.44 93 ALA A CA 1
ATOM 708 C C . ALA A 1 93 ? 13.126 6.823 -4.323 1.00 87.44 93 ALA A C 1
ATOM 710 O O . ALA A 1 93 ? 13.471 7.131 -3.182 1.00 87.44 93 ALA A O 1
ATOM 711 N N . GLN A 1 94 ? 14.011 6.388 -5.227 1.00 86.69 94 GLN A N 1
ATOM 712 C CA . GLN A 1 94 ? 15.454 6.339 -4.968 1.00 86.69 94 GLN A CA 1
ATOM 713 C C . GLN A 1 94 ? 16.047 7.737 -4.776 1.00 86.69 94 GLN A C 1
ATOM 715 O O . GLN A 1 94 ? 16.867 7.921 -3.880 1.00 86.69 94 GLN A O 1
ATOM 720 N N . GLY A 1 95 ? 15.618 8.719 -5.567 1.00 87.19 95 GLY A N 1
ATOM 721 C CA . GLY A 1 95 ? 16.030 10.114 -5.450 1.00 87.19 95 GLY A CA 1
ATOM 722 C C . GLY A 1 95 ? 15.680 10.705 -4.087 1.00 87.19 95 GLY A C 1
ATOM 723 O O . GLY A 1 95 ? 16.544 11.301 -3.454 1.00 87.19 95 GLY A O 1
ATOM 724 N N . ILE A 1 96 ? 14.467 10.459 -3.576 1.00 89.62 96 ILE A N 1
ATOM 725 C CA . ILE A 1 96 ? 14.078 10.869 -2.215 1.00 89.62 96 ILE A CA 1
ATOM 726 C C . ILE A 1 96 ? 14.980 10.211 -1.165 1.00 89.62 96 ILE A C 1
ATOM 728 O O . ILE A 1 96 ? 15.524 10.901 -0.306 1.00 89.62 96 ILE A O 1
ATOM 732 N N . LEU A 1 97 ? 15.177 8.890 -1.243 1.00 89.62 97 LEU A N 1
ATOM 733 C CA . LEU A 1 97 ? 16.001 8.153 -0.275 1.00 89.62 97 LEU A CA 1
ATOM 734 C C . LEU A 1 97 ? 17.483 8.557 -0.311 1.00 89.62 97 LEU A C 1
ATOM 736 O O . LEU A 1 97 ? 18.159 8.486 0.710 1.00 89.62 97 LEU A O 1
ATOM 740 N N . THR A 1 98 ? 17.984 8.980 -1.472 1.00 90.44 98 THR A N 1
ATOM 741 C CA . THR A 1 98 ? 19.362 9.461 -1.668 1.00 90.44 98 THR A CA 1
ATOM 742 C C . THR A 1 98 ? 19.487 10.983 -1.560 1.00 90.44 98 THR A C 1
ATOM 744 O O . THR A 1 98 ? 20.550 11.525 -1.853 1.00 90.44 98 THR A O 1
ATOM 747 N N . LEU A 1 99 ? 18.427 11.669 -1.108 1.00 90.56 99 LEU A N 1
ATOM 748 C CA . LEU A 1 99 ? 18.374 13.119 -0.894 1.00 90.56 99 LEU A CA 1
ATOM 749 C C . LEU A 1 99 ? 18.747 13.944 -2.140 1.00 90.56 99 LEU A C 1
ATOM 751 O O . LEU A 1 99 ? 19.349 15.012 -2.040 1.00 90.56 99 LEU A O 1
ATOM 755 N N . GLN A 1 100 ? 18.371 13.462 -3.327 1.00 89.81 100 GLN A N 1
ATOM 756 C CA . GLN A 1 100 ? 18.559 14.172 -4.590 1.00 89.81 100 GLN A CA 1
ATOM 757 C C . GLN A 1 100 ? 17.509 15.291 -4.733 1.00 89.81 100 GLN A C 1
ATOM 759 O O . GLN A 1 100 ? 16.318 14.990 -4.848 1.00 89.81 100 GLN A O 1
ATOM 764 N N . PRO A 1 101 ? 17.908 16.578 -4.810 1.00 87.69 101 PRO A N 1
ATOM 765 C CA . PRO A 1 101 ? 16.966 17.704 -4.873 1.00 87.69 101 PRO A CA 1
ATOM 766 C C . PRO A 1 101 ? 16.057 17.679 -6.109 1.00 87.69 101 PRO A C 1
ATOM 768 O O . PRO A 1 101 ? 14.938 18.180 -6.077 1.00 87.69 101 PRO A O 1
ATOM 771 N N . ALA A 1 102 ? 16.534 17.073 -7.199 1.00 89.62 102 ALA A N 1
ATOM 772 C CA . ALA A 1 102 ? 15.822 16.976 -8.469 1.00 89.62 102 ALA A CA 1
ATOM 773 C C . ALA A 1 102 ? 14.865 15.771 -8.558 1.00 89.62 102 ALA A C 1
ATOM 775 O O . ALA A 1 102 ? 14.305 15.531 -9.624 1.00 89.62 102 ALA A O 1
ATOM 776 N N . ALA A 1 103 ? 14.646 15.011 -7.474 1.00 86.50 103 ALA A N 1
ATOM 777 C CA . ALA A 1 103 ? 13.820 13.800 -7.512 1.00 86.50 103 ALA A CA 1
ATOM 778 C C . ALA A 1 103 ? 12.398 14.051 -8.049 1.00 86.50 103 ALA A C 1
ATOM 780 O O . ALA A 1 103 ? 11.858 13.212 -8.766 1.00 86.50 103 ALA A O 1
ATOM 781 N N . ALA A 1 104 ? 11.812 15.218 -7.760 1.00 85.06 104 ALA A N 1
ATOM 782 C CA . ALA A 1 104 ? 10.485 15.593 -8.250 1.00 85.06 104 ALA A CA 1
ATOM 783 C C . ALA A 1 104 ? 10.383 15.600 -9.788 1.00 85.06 104 AL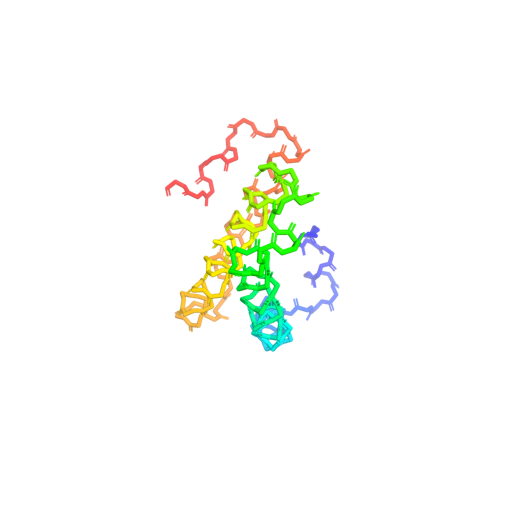A A C 1
ATOM 785 O O . ALA A 1 104 ? 9.322 15.289 -10.317 1.00 85.06 104 ALA A O 1
ATOM 786 N N . ALA A 1 105 ? 11.479 15.867 -10.508 1.00 87.50 105 ALA A N 1
ATOM 787 C CA . ALA A 1 105 ? 11.488 15.916 -11.970 1.00 87.50 105 ALA A CA 1
ATOM 788 C C . ALA A 1 105 ? 11.216 14.552 -12.636 1.00 87.50 105 ALA A C 1
ATOM 790 O O . ALA A 1 105 ? 10.853 14.514 -13.806 1.00 87.50 105 ALA A O 1
ATOM 791 N N . TYR A 1 106 ? 11.362 13.433 -11.914 1.00 80.94 106 TYR A N 1
ATOM 792 C CA . TYR A 1 106 ? 11.077 12.096 -12.455 1.00 80.94 106 TYR A CA 1
ATOM 793 C C . TYR A 1 106 ? 9.577 11.797 -12.615 1.00 80.94 106 TYR A C 1
ATOM 795 O O . TYR A 1 106 ? 9.225 10.868 -13.339 1.00 80.94 106 TYR A O 1
ATOM 803 N N . VAL A 1 107 ? 8.706 12.544 -11.927 1.00 82.31 107 VAL A N 1
ATOM 804 C CA . VAL A 1 107 ? 7.244 12.324 -11.870 1.00 82.31 107 VAL A CA 1
ATOM 805 C C . VAL A 1 107 ? 6.440 13.609 -12.124 1.00 82.31 107 VAL A C 1
ATOM 807 O O . VAL A 1 107 ? 5.247 13.644 -11.826 1.00 82.31 107 VAL A O 1
ATOM 810 N N . ALA A 1 108 ? 7.107 14.660 -12.612 1.00 73.94 108 ALA A N 1
ATOM 811 C CA . ALA A 1 108 ? 6.508 15.953 -12.943 1.00 73.94 108 ALA A CA 1
ATOM 812 C C . ALA A 1 108 ? 5.717 15.922 -14.259 1.00 73.94 108 ALA A C 1
ATOM 814 O O . ALA A 1 108 ? 6.050 15.090 -15.137 1.00 73.94 108 ALA A O 1
#

Foldseek 3Di:
DDPVVCVVVVNALLNVLVCCLPVVLVVLVVVLVVLVVVLCCCPPPPVNVVVDDPVVNVVSVVVNVVSVVVNVCSVVCVVCSNNLVVVLVVQLVVCVVVVPPCSVVSPD